Protein AF-I7M3C4-F1 (afdb_monomer_lite)

Structure (mmCIF, N/CA/C/O backbone):
data_AF-I7M3C4-F1
#
_entry.id   AF-I7M3C4-F1
#
loop_
_atom_site.group_PDB
_atom_site.id
_atom_site.type_symbol
_atom_site.label_atom_id
_atom_site.label_alt_id
_atom_site.label_comp_id
_atom_site.label_asym_id
_atom_site.label_entity_id
_atom_site.label_seq_id
_atom_site.pdbx_PDB_ins_code
_atom_site.Cartn_x
_atom_site.Cartn_y
_atom_site.Cartn_z
_atom_site.occupancy
_atom_site.B_iso_or_equiv
_atom_site.auth_seq_id
_atom_site.auth_comp_id
_atom_site.auth_asym_id
_atom_site.auth_atom_id
_atom_site.pdbx_PDB_model_num
ATOM 1 N N . MET A 1 1 ? -0.637 27.220 7.211 1.00 51.69 1 MET A N 1
ATOM 2 C CA . MET A 1 1 ? -1.221 25.989 7.777 1.00 51.69 1 MET A CA 1
ATOM 3 C C . MET A 1 1 ? -2.247 25.507 6.775 1.00 51.69 1 MET A C 1
ATOM 5 O O . MET A 1 1 ? -3.253 26.189 6.576 1.00 51.69 1 MET A O 1
ATOM 9 N N . ASN A 1 2 ? -1.894 24.471 6.020 1.00 55.91 2 ASN A N 1
ATOM 10 C CA . ASN A 1 2 ? -2.672 24.018 4.873 1.00 55.91 2 ASN A CA 1
ATOM 11 C C . ASN A 1 2 ? -3.929 23.275 5.343 1.00 55.91 2 ASN A C 1
ATOM 13 O O . ASN A 1 2 ? -4.024 22.839 6.486 1.00 55.91 2 ASN A O 1
ATOM 17 N N . LYS A 1 3 ? -4.929 23.167 4.463 1.00 60.94 3 LYS A N 1
ATOM 18 C CA . LYS A 1 3 ? -6.201 22.487 4.757 1.00 60.94 3 LYS A CA 1
ATOM 19 C C . LYS A 1 3 ? -5.990 21.020 5.175 1.00 60.94 3 LYS A C 1
ATOM 21 O O . LYS A 1 3 ? -6.659 20.557 6.088 1.00 60.94 3 LYS A O 1
ATOM 26 N N . VAL A 1 4 ? -4.999 20.365 4.569 1.00 61.69 4 VAL A N 1
ATOM 27 C CA . VAL A 1 4 ? -4.561 18.992 4.870 1.00 61.69 4 VAL A CA 1
ATOM 28 C C . VAL A 1 4 ? -4.055 18.857 6.313 1.00 61.69 4 VAL A C 1
ATOM 30 O O . VAL A 1 4 ? -4.469 17.942 7.015 1.00 61.69 4 VAL A O 1
ATOM 33 N N . ASP A 1 5 ? -3.261 19.818 6.798 1.00 65.50 5 ASP A N 1
ATOM 34 C CA . ASP A 1 5 ? -2.714 19.786 8.166 1.00 65.50 5 ASP A CA 1
ATOM 35 C C . ASP A 1 5 ? -3.827 19.847 9.228 1.00 65.50 5 ASP A C 1
ATOM 37 O O . ASP A 1 5 ? -3.733 19.221 10.280 1.00 65.50 5 ASP A O 1
ATOM 41 N N . LYS A 1 6 ? -4.913 20.581 8.941 1.00 72.00 6 LYS A N 1
ATOM 42 C CA . LYS A 1 6 ? -6.061 20.715 9.853 1.00 72.00 6 LYS A CA 1
ATOM 43 C C . LYS A 1 6 ? -6.934 19.460 9.905 1.00 72.00 6 LYS A C 1
ATOM 45 O O . LYS A 1 6 ? -7.506 19.163 10.951 1.00 72.00 6 LYS A O 1
ATOM 50 N N . GLU A 1 7 ? -7.071 18.755 8.785 1.00 74.94 7 GLU A N 1
ATOM 51 C CA . GLU A 1 7 ? -7.861 17.521 8.703 1.00 74.94 7 GLU A CA 1
ATOM 52 C C . GLU A 1 7 ? -7.153 16.365 9.431 1.00 74.94 7 GLU A C 1
ATOM 54 O O . GLU A 1 7 ? -7.800 15.645 10.192 1.00 74.94 7 GLU A O 1
ATOM 59 N N . GLU A 1 8 ? -5.824 16.244 9.303 1.00 77.31 8 GLU A N 1
ATOM 60 C CA . GLU A 1 8 ? -5.041 15.247 10.054 1.00 77.31 8 GLU A CA 1
ATOM 61 C C . GLU A 1 8 ? -5.090 15.500 11.571 1.00 77.31 8 GLU A C 1
ATOM 63 O O . GLU A 1 8 ? -5.245 14.564 12.360 1.00 77.31 8 GLU A O 1
ATOM 68 N N . GLU A 1 9 ? -4.989 16.762 11.996 1.00 83.62 9 GLU A N 1
ATOM 69 C CA . GLU A 1 9 ? -5.026 17.140 13.412 1.00 83.62 9 GLU A CA 1
ATOM 70 C C . GLU A 1 9 ? -6.396 16.835 14.046 1.00 83.62 9 GLU A C 1
ATOM 72 O O . GLU A 1 9 ? -6.458 16.249 15.129 1.00 83.62 9 GLU A O 1
ATOM 77 N N . SER A 1 10 ? -7.492 17.110 13.326 1.00 87.50 10 SER A N 1
ATOM 78 C CA . SER A 1 10 ? -8.849 16.743 13.756 1.00 87.50 10 SER A CA 1
ATOM 79 C C . SER A 1 10 ? -9.024 15.229 13.890 1.00 87.50 10 SER A C 1
ATOM 81 O O . SER A 1 10 ? -9.557 14.756 14.895 1.00 87.50 10 SER A O 1
ATOM 83 N N . LEU A 1 11 ? -8.558 14.456 12.903 1.00 86.56 11 LEU A N 1
ATOM 84 C CA . LEU A 1 11 ? -8.665 12.996 12.923 1.00 86.56 11 LEU A CA 1
ATOM 85 C C . LEU A 1 11 ? -7.862 12.394 14.084 1.00 86.56 11 LEU A C 1
ATOM 87 O O . LEU A 1 11 ? -8.332 11.490 14.774 1.00 86.56 11 LEU A O 1
ATOM 91 N N . ARG A 1 12 ? -6.667 12.930 14.348 1.00 90.00 12 ARG A N 1
ATOM 92 C CA . ARG A 1 12 ? -5.832 12.523 15.482 1.00 90.00 12 ARG A CA 1
ATOM 93 C C . ARG A 1 12 ? -6.544 12.735 16.816 1.00 90.00 12 ARG A C 1
ATOM 95 O O . ARG A 1 12 ? -6.459 11.870 17.687 1.00 90.00 12 ARG A O 1
ATOM 102 N N . ASP A 1 13 ? -7.240 13.853 16.988 1.00 91.19 13 ASP A N 1
ATOM 103 C CA . ASP A 1 13 ? -7.983 14.125 18.218 1.00 91.19 13 ASP A CA 1
ATOM 104 C C . ASP A 1 13 ? -9.214 13.226 18.378 1.00 91.19 13 ASP A C 1
ATOM 106 O O . ASP A 1 13 ? -9.518 12.797 19.494 1.00 91.19 13 ASP A O 1
ATOM 110 N N . ASP A 1 14 ? -9.888 12.865 17.287 1.00 92.31 14 ASP A N 1
ATOM 111 C CA . ASP A 1 14 ? -10.984 11.895 17.337 1.00 92.31 14 ASP A CA 1
ATOM 112 C C . ASP A 1 14 ? -10.490 10.481 17.676 1.00 92.31 14 ASP A C 1
ATOM 114 O O . ASP A 1 14 ? -11.106 9.792 18.493 1.00 92.31 14 ASP A O 1
ATOM 118 N N . LEU A 1 15 ? -9.323 10.078 17.162 1.00 91.94 15 LEU A N 1
ATOM 119 C CA . LEU A 1 15 ? -8.679 8.819 17.545 1.00 91.94 15 LEU A CA 1
ATOM 120 C C . LEU A 1 15 ? -8.274 8.796 19.025 1.00 91.94 15 LEU A C 1
ATOM 122 O O . LEU A 1 15 ? -8.459 7.774 19.685 1.00 91.94 15 LEU A O 1
ATOM 126 N N . LYS A 1 16 ? -7.784 9.912 19.585 1.00 92.25 16 LYS A N 1
ATOM 127 C CA . LYS A 1 16 ? -7.519 10.011 21.033 1.00 92.25 16 LYS A CA 1
ATOM 128 C C . LYS A 1 16 ? -8.790 9.802 21.849 1.00 92.25 16 LYS A C 1
ATOM 130 O O . LYS A 1 16 ? -8.783 9.029 22.803 1.00 92.25 16 LYS A O 1
ATOM 135 N N . LYS A 1 17 ? -9.897 10.455 21.475 1.00 92.31 17 LYS A N 1
ATOM 136 C CA . LYS A 1 17 ? -11.189 10.276 22.165 1.00 92.31 17 LYS A CA 1
ATOM 137 C C . LYS A 1 17 ? -11.642 8.819 22.105 1.00 92.31 17 LYS A C 1
ATOM 139 O O . LYS A 1 17 ? -12.026 8.263 23.131 1.00 92.31 17 LYS A O 1
ATOM 144 N N . LEU A 1 18 ? -11.553 8.195 20.929 1.00 91.69 18 LEU A N 1
ATOM 145 C CA . LEU A 1 18 ? -11.889 6.786 20.747 1.00 91.69 18 LEU A CA 1
ATOM 146 C C . LEU A 1 18 ? -11.021 5.881 21.631 1.00 91.69 18 LEU A C 1
ATOM 148 O O . LEU A 1 18 ? -11.555 5.007 22.307 1.00 91.69 18 LEU A O 1
ATOM 152 N N . PHE A 1 19 ? -9.710 6.122 21.695 1.00 91.75 19 PHE A N 1
ATOM 153 C CA . PHE A 1 19 ? -8.814 5.371 22.573 1.00 91.75 19 PHE A CA 1
ATO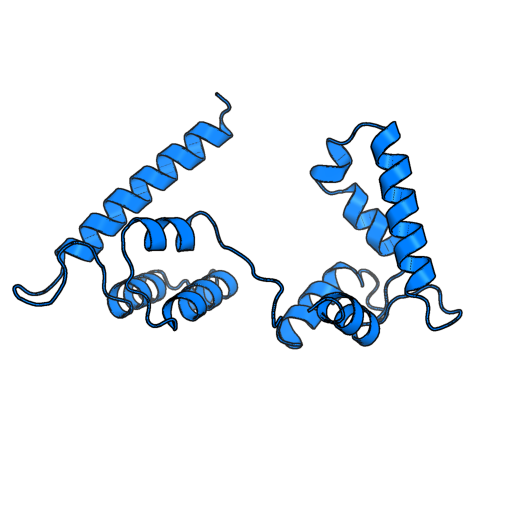M 154 C C . PHE A 1 19 ? -9.251 5.447 24.043 1.00 91.75 19 PHE A C 1
ATOM 156 O O . PHE A 1 19 ? -9.342 4.418 24.712 1.00 91.75 19 PHE A O 1
ATOM 163 N N . GLN A 1 20 ? -9.581 6.645 24.538 1.00 89.81 20 GLN A N 1
ATOM 164 C CA . GLN A 1 20 ? -10.043 6.821 25.919 1.00 89.81 20 GLN A CA 1
ATOM 165 C C . GLN A 1 20 ? -11.372 6.093 26.188 1.00 89.81 20 GLN A C 1
ATOM 167 O O . GLN A 1 20 ? -11.537 5.513 27.262 1.00 89.81 20 GLN A O 1
ATOM 172 N N . LEU A 1 21 ? -12.288 6.050 25.212 1.00 88.12 21 LEU A N 1
ATOM 173 C CA . LEU A 1 21 ? -13.539 5.290 25.321 1.00 88.12 21 LEU A CA 1
ATOM 174 C C . LEU A 1 21 ? -13.272 3.784 25.438 1.00 88.12 21 LEU A C 1
ATOM 176 O O . LEU A 1 21 ? -13.718 3.158 26.398 1.00 88.12 21 LEU A O 1
ATOM 180 N N . LEU A 1 22 ? -12.471 3.224 24.528 1.00 87.06 22 LEU A N 1
ATOM 181 C CA . LEU A 1 22 ? -12.131 1.793 24.511 1.00 87.06 22 LEU A CA 1
ATOM 182 C C . LEU A 1 22 ? -11.365 1.358 25.769 1.00 87.06 22 LEU A C 1
ATOM 184 O O . LEU A 1 22 ? -11.496 0.231 26.238 1.00 87.06 22 LEU A O 1
ATOM 188 N N . LYS A 1 23 ? -10.574 2.267 26.337 1.00 83.94 23 LYS A N 1
ATOM 189 C CA . LYS A 1 23 ? -9.843 2.073 27.591 1.00 83.94 23 LYS A CA 1
ATOM 190 C C . LYS A 1 23 ? -10.760 2.039 28.815 1.00 83.94 23 LYS A C 1
ATOM 192 O O . LYS A 1 23 ? -10.484 1.303 29.761 1.00 83.94 23 LYS A O 1
ATOM 197 N N . SER A 1 24 ? -11.838 2.823 28.805 1.00 68.44 24 SER A N 1
ATOM 198 C CA . SER A 1 24 ? -12.768 2.950 29.933 1.00 68.44 24 SER A CA 1
ATOM 199 C C . SER A 1 24 ? -13.704 1.748 30.122 1.00 68.44 24 SER A C 1
ATOM 201 O O . SER A 1 24 ? -14.286 1.602 31.193 1.00 68.44 24 SER A O 1
ATOM 203 N N . GLU A 1 25 ? -13.797 0.854 29.131 1.00 64.44 25 GLU A N 1
ATOM 204 C CA . GLU A 1 25 ? -14.599 -0.377 29.209 1.00 64.44 25 GLU A CA 1
ATOM 205 C C . GLU A 1 25 ? -13.893 -1.545 29.924 1.00 64.44 25 GLU A C 1
ATOM 207 O O . GLU A 1 25 ? -14.440 -2.647 30.008 1.00 64.44 25 GLU A O 1
ATOM 212 N N . LYS A 1 26 ? -12.690 -1.336 30.480 1.00 62.12 26 LYS A N 1
ATOM 213 C CA . LYS A 1 26 ? -12.017 -2.380 31.261 1.00 62.12 26 LYS A CA 1
ATOM 214 C C . LYS A 1 26 ? -12.805 -2.721 32.537 1.00 62.12 26 LYS A C 1
ATOM 216 O O . LYS A 1 26 ? -13.183 -1.813 33.283 1.00 62.12 26 LYS A O 1
ATOM 221 N N . PRO A 1 27 ? -12.982 -4.015 32.865 1.00 53.50 27 PRO A N 1
ATOM 222 C CA . PRO A 1 27 ? -13.453 -4.426 34.181 1.00 53.50 27 PRO A CA 1
ATOM 223 C C . PRO A 1 27 ? -12.529 -3.871 35.272 1.00 53.50 27 PRO A C 1
ATOM 225 O O . PRO A 1 27 ? -11.304 -3.876 35.126 1.00 53.50 27 PRO A O 1
ATOM 228 N N . GLN A 1 28 ? -13.103 -3.400 36.381 1.00 46.78 28 GLN A N 1
ATOM 229 C CA . GLN A 1 28 ? -12.322 -2.941 37.531 1.00 46.78 28 GLN A CA 1
ATOM 230 C C . GLN A 1 28 ? -11.343 -4.042 37.979 1.00 46.78 28 GLN A C 1
ATOM 232 O O . GLN A 1 28 ? -11.767 -5.095 38.449 1.00 46.78 28 GLN A O 1
ATOM 237 N N . GLY A 1 29 ? -10.036 -3.785 37.850 1.00 53.25 29 GLY A N 1
ATOM 238 C CA . GLY A 1 29 ? -8.975 -4.622 38.425 1.00 53.25 29 GLY A CA 1
ATOM 239 C C . GLY A 1 29 ? -7.957 -5.229 37.453 1.00 53.25 29 GLY A C 1
ATOM 240 O O . GLY A 1 29 ? -6.993 -5.827 37.925 1.00 53.25 29 GLY A O 1
ATOM 241 N N . SER A 1 30 ? -8.099 -5.074 36.133 1.00 46.56 30 SER A N 1
ATOM 242 C CA . SER A 1 30 ? -7.174 -5.683 35.162 1.00 46.56 30 SER A CA 1
ATOM 243 C C . SER A 1 30 ? -6.277 -4.668 34.437 1.00 46.56 30 SER A C 1
ATOM 245 O O . SER A 1 30 ? -6.666 -4.050 33.447 1.00 46.56 30 SER A O 1
ATOM 247 N N . GLY A 1 31 ? -5.021 -4.591 34.884 1.00 55.12 31 GLY A N 1
ATOM 248 C CA . GLY A 1 31 ? -3.887 -4.134 34.076 1.00 55.12 31 GLY A CA 1
ATOM 249 C C . GLY A 1 31 ? -3.655 -2.625 33.991 1.00 55.12 31 GLY A C 1
ATOM 250 O O . GLY A 1 31 ? -4.440 -1.811 34.466 1.00 55.12 31 GLY A O 1
ATOM 251 N N . ASN A 1 32 ? -2.517 -2.279 33.387 1.00 58.47 32 ASN A N 1
ATOM 252 C CA . ASN A 1 32 ? -1.988 -0.925 33.277 1.00 58.47 32 ASN A CA 1
ATOM 253 C C . ASN A 1 32 ? -3.057 0.044 32.746 1.00 58.47 32 ASN A C 1
ATOM 255 O O . ASN A 1 32 ? -3.686 -0.193 31.706 1.00 58.47 32 ASN A O 1
ATOM 259 N N . ASN A 1 33 ? -3.250 1.141 33.474 1.00 65.12 33 ASN A N 1
ATOM 260 C CA . ASN A 1 33 ? -4.289 2.136 33.233 1.00 65.12 33 ASN A CA 1
ATOM 261 C C . ASN A 1 33 ? -4.026 2.983 31.985 1.00 65.12 33 ASN A C 1
ATOM 263 O O . ASN A 1 33 ? -4.606 4.046 31.914 1.00 65.12 33 ASN A O 1
ATOM 267 N N . ASP A 1 34 ? -3.191 2.574 31.026 1.00 80.38 34 ASP A N 1
ATOM 268 C CA . ASP A 1 34 ? -2.818 3.358 29.832 1.00 80.38 34 ASP A CA 1
ATOM 269 C C . ASP A 1 34 ? -2.803 2.541 28.533 1.00 80.38 34 ASP A C 1
ATOM 271 O O . ASP A 1 34 ? -2.241 2.953 27.520 1.00 80.38 34 ASP A O 1
ATOM 275 N N . GLU A 1 35 ? -3.459 1.384 28.547 1.00 86.62 35 GLU A N 1
ATOM 276 C CA . GLU A 1 35 ? -3.451 0.427 27.440 1.00 86.62 35 GLU A CA 1
ATOM 277 C C . GLU A 1 35 ? -4.872 -0.049 27.129 1.00 86.62 35 GLU A C 1
ATOM 279 O O . GLU A 1 35 ? -5.694 -0.145 28.041 1.00 86.62 35 GLU A O 1
ATOM 284 N N . ILE A 1 36 ? -5.156 -0.412 25.879 1.00 87.94 36 ILE A N 1
ATOM 285 C CA . ILE A 1 36 ? -6.370 -1.153 25.499 1.00 87.94 36 ILE A CA 1
ATOM 286 C C . ILE A 1 36 ? -6.027 -2.608 25.178 1.00 87.94 36 ILE A C 1
ATOM 288 O O . ILE A 1 36 ? -4.910 -2.923 24.758 1.00 87.94 36 ILE A O 1
ATOM 292 N N . GLU A 1 37 ? -6.988 -3.510 25.368 1.00 86.00 37 GLU A N 1
ATOM 293 C CA . GLU A 1 37 ? -6.807 -4.898 24.954 1.00 86.00 37 GLU A CA 1
ATOM 294 C C . GLU A 1 37 ? -6.909 -5.031 23.430 1.00 86.00 37 GLU A C 1
ATOM 296 O O . GLU A 1 37 ? -7.709 -4.372 22.762 1.00 86.00 37 GLU A O 1
ATOM 301 N N . LYS A 1 38 ? -6.117 -5.943 22.865 1.00 88.12 38 LYS A N 1
ATOM 302 C CA . LYS A 1 38 ? -6.143 -6.250 21.427 1.00 88.12 38 LYS A CA 1
ATOM 303 C C . LYS A 1 38 ? -7.487 -6.812 20.978 1.00 88.12 38 LYS A C 1
ATOM 305 O O . LYS A 1 38 ? -7.938 -6.510 19.878 1.00 88.12 38 LYS A O 1
ATOM 310 N N . SER A 1 39 ? -8.116 -7.611 21.836 1.00 87.75 39 SER A N 1
ATOM 311 C CA . SER A 1 39 ? -9.472 -8.141 21.671 1.00 87.75 39 SER A CA 1
ATOM 312 C C . SER A 1 39 ? -10.491 -7.019 21.483 1.00 87.75 39 SER A C 1
ATOM 314 O O . SER A 1 39 ? -11.327 -7.124 20.593 1.00 87.75 39 SER A O 1
ATOM 316 N N . THR A 1 40 ? -10.391 -5.933 22.253 1.00 89.12 40 THR A N 1
ATOM 317 C CA . THR A 1 40 ? -11.286 -4.771 22.159 1.00 89.12 40 THR A CA 1
ATOM 318 C C . THR A 1 40 ? -11.170 -4.079 20.804 1.00 89.12 40 THR A C 1
ATOM 320 O O . THR A 1 40 ? -12.182 -3.829 20.153 1.00 89.12 40 THR A O 1
ATOM 323 N N . LEU A 1 41 ? -9.944 -3.820 20.332 1.00 89.94 41 LEU A N 1
ATOM 324 C CA . LEU A 1 41 ? -9.745 -3.228 19.006 1.00 89.94 41 LEU A CA 1
ATOM 325 C C . LEU A 1 41 ? -10.207 -4.177 17.890 1.00 89.94 41 LEU A C 1
ATOM 327 O O . LEU A 1 41 ? -10.905 -3.752 16.974 1.00 89.94 41 LEU A O 1
ATOM 331 N N . MET A 1 42 ? -9.897 -5.470 17.995 1.00 90.69 42 MET A N 1
ATOM 332 C CA . MET A 1 42 ? -10.362 -6.471 17.032 1.00 90.69 42 MET A CA 1
ATOM 333 C C . MET A 1 42 ? -11.896 -6.542 16.979 1.00 90.69 42 MET A C 1
ATOM 335 O O . MET A 1 42 ? -12.481 -6.569 15.899 1.00 90.69 42 MET A O 1
ATOM 339 N N . ALA A 1 43 ? -12.561 -6.521 18.137 1.00 90.38 43 ALA A N 1
ATOM 340 C CA . ALA A 1 43 ? -14.016 -6.520 18.230 1.00 90.38 43 ALA A CA 1
ATOM 341 C C . ALA A 1 43 ? -14.626 -5.269 17.585 1.00 90.38 43 ALA A C 1
ATOM 343 O O . ALA A 1 43 ? -15.595 -5.392 16.839 1.00 90.38 43 ALA A O 1
ATOM 344 N N . LEU A 1 44 ? -14.033 -4.089 17.800 1.00 91.25 44 LEU A N 1
ATOM 345 C CA . LEU A 1 44 ? -14.460 -2.854 17.139 1.00 91.25 44 LEU A CA 1
ATOM 346 C C . LEU A 1 44 ? -14.353 -2.968 15.613 1.00 91.25 44 LEU A C 1
ATOM 348 O O . LEU A 1 44 ? -15.294 -2.632 14.899 1.00 91.25 44 LEU A O 1
ATOM 352 N N . MET A 1 45 ? -13.229 -3.471 15.105 1.00 92.81 45 MET A N 1
ATOM 353 C CA . MET A 1 45 ? -13.024 -3.635 13.664 1.00 92.81 45 MET A CA 1
ATOM 354 C C . MET A 1 45 ? -14.021 -4.612 13.034 1.00 92.81 45 MET A C 1
ATOM 356 O O . MET A 1 45 ? -14.510 -4.370 11.930 1.00 92.81 45 MET A O 1
ATOM 360 N N . LEU A 1 46 ? -14.341 -5.702 13.738 1.00 92.12 46 LEU A N 1
ATOM 361 C CA . LEU A 1 46 ? -15.361 -6.663 13.316 1.00 92.12 46 LEU A CA 1
ATOM 362 C C . LEU A 1 46 ? -16.770 -6.060 13.367 1.00 92.12 46 LEU A C 1
ATOM 364 O O . LEU A 1 46 ? -17.557 -6.291 12.455 1.00 92.12 46 LEU A O 1
ATOM 368 N N . TYR A 1 47 ? -17.081 -5.266 14.395 1.00 93.62 47 TYR A N 1
ATOM 369 C CA . TYR A 1 47 ? -18.363 -4.567 14.529 1.00 93.62 47 TYR A CA 1
ATOM 370 C C . TYR A 1 47 ? -18.599 -3.562 13.393 1.00 93.62 47 TYR A C 1
ATOM 372 O O . TYR A 1 47 ? -19.711 -3.444 12.887 1.00 93.62 47 TYR A O 1
ATOM 380 N N . LEU A 1 48 ? -17.539 -2.881 12.952 1.00 92.62 48 LEU A N 1
ATOM 381 C CA . LEU A 1 48 ? -17.549 -1.982 11.793 1.00 92.62 48 LEU A CA 1
ATOM 382 C C . LEU A 1 48 ? -17.500 -2.726 10.440 1.00 92.62 48 LEU A C 1
ATOM 384 O O . LEU A 1 48 ? -17.473 -2.093 9.386 1.00 92.62 48 LEU A O 1
ATOM 388 N N . ASP A 1 49 ? -17.474 -4.062 10.467 1.00 93.38 49 ASP A N 1
ATOM 389 C CA . ASP A 1 49 ? -17.375 -4.956 9.308 1.00 93.38 49 ASP A CA 1
ATOM 390 C C . ASP A 1 49 ? -16.187 -4.627 8.380 1.00 93.38 49 ASP A C 1
ATOM 392 O O . ASP A 1 49 ? -16.238 -4.831 7.164 1.00 93.38 49 ASP A O 1
ATOM 396 N N . LEU A 1 50 ? -15.080 -4.135 8.955 1.00 89.94 50 LEU A N 1
ATOM 397 C CA . LEU A 1 50 ? -13.885 -3.751 8.192 1.00 89.94 50 LEU A CA 1
ATOM 398 C C . LEU A 1 50 ? -13.252 -4.944 7.478 1.00 89.94 50 LEU A C 1
ATOM 400 O O . LEU A 1 50 ? -12.696 -4.781 6.405 1.00 89.94 50 LEU A O 1
ATOM 404 N N . GLN A 1 51 ? -13.419 -6.156 8.007 1.00 90.62 51 GLN A N 1
ATOM 405 C CA . GLN A 1 51 ? -12.989 -7.383 7.328 1.00 90.62 51 GLN A CA 1
ATOM 406 C C . GLN A 1 51 ? -13.623 -7.564 5.933 1.00 90.62 51 GLN A C 1
ATOM 408 O O . GLN A 1 51 ? -13.084 -8.304 5.118 1.00 90.62 51 GLN A O 1
ATOM 413 N N . LYS A 1 52 ? -14.788 -6.949 5.669 1.00 85.25 52 LYS A N 1
ATOM 414 C CA . LYS A 1 52 ? -15.476 -7.019 4.371 1.00 85.25 52 LYS A CA 1
ATOM 415 C C . LYS A 1 52 ? -15.313 -5.742 3.564 1.00 85.25 52 LYS A C 1
ATOM 417 O O . LYS A 1 52 ? -15.136 -5.822 2.355 1.00 85.25 52 LYS A O 1
ATOM 422 N N . ASN A 1 53 ? -15.421 -4.593 4.229 1.00 87.19 53 ASN A N 1
ATOM 423 C CA . ASN A 1 53 ? -15.425 -3.291 3.564 1.00 87.19 53 ASN A CA 1
ATOM 424 C C . ASN A 1 53 ? -14.008 -2.788 3.257 1.00 87.19 53 ASN A C 1
ATOM 426 O O . ASN A 1 53 ? -13.814 -2.136 2.242 1.00 87.19 53 ASN A O 1
ATOM 430 N N . GLU A 1 54 ? -13.038 -3.110 4.117 1.00 85.00 54 GLU A N 1
ATOM 431 C CA . GLU A 1 54 ? -11.645 -2.645 4.056 1.00 85.00 54 GLU A CA 1
ATOM 432 C C . GLU A 1 54 ? -10.675 -3.796 4.426 1.00 85.00 54 GLU A C 1
ATOM 434 O O . GLU A 1 54 ? -9.946 -3.710 5.426 1.00 85.00 54 GLU A O 1
ATOM 439 N N . PRO A 1 55 ? -10.694 -4.927 3.688 1.00 82.00 55 PRO A N 1
ATOM 440 C CA . PRO A 1 55 ? -10.012 -6.158 4.093 1.00 82.00 55 PRO A CA 1
ATOM 441 C C . PRO A 1 55 ? -8.493 -5.989 4.240 1.00 82.00 55 PRO A C 1
ATOM 443 O O . PRO A 1 55 ? -7.8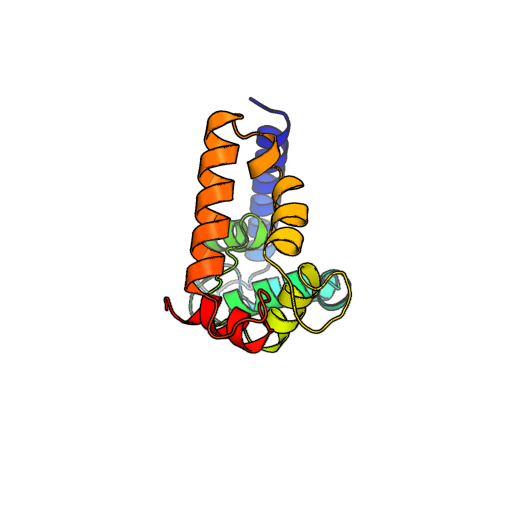98 -6.536 5.169 1.00 82.00 55 PRO A O 1
ATOM 446 N N . GLU A 1 56 ? -7.855 -5.178 3.394 1.00 78.31 56 GLU A N 1
ATOM 447 C CA . GLU A 1 56 ? -6.416 -4.912 3.466 1.00 78.31 56 GLU A CA 1
ATOM 448 C C . GLU A 1 56 ? -6.031 -4.151 4.740 1.00 78.31 56 GLU A C 1
ATOM 450 O O . GLU A 1 56 ? -5.009 -4.452 5.364 1.00 78.31 56 GLU A O 1
ATOM 455 N N . PHE A 1 57 ? -6.856 -3.183 5.151 1.00 84.00 57 PHE A N 1
ATOM 456 C CA . PHE A 1 57 ? -6.663 -2.453 6.402 1.00 84.00 57 PHE A CA 1
ATOM 457 C C . PHE A 1 57 ? -6.916 -3.357 7.610 1.00 84.00 57 PHE A C 1
ATOM 459 O O . PHE A 1 57 ? -6.168 -3.312 8.590 1.00 84.00 57 PHE A O 1
ATOM 466 N N . PHE A 1 58 ? -7.932 -4.220 7.525 1.00 87.06 58 PHE A N 1
ATOM 467 C CA . PHE A 1 58 ? -8.228 -5.193 8.567 1.00 87.06 58 PHE A CA 1
ATOM 468 C C . PHE A 1 58 ? -7.038 -6.125 8.832 1.00 87.06 58 PHE A C 1
ATOM 470 O O . PHE A 1 58 ? -6.597 -6.259 9.978 1.00 87.06 58 PHE A O 1
ATOM 477 N N . ASP A 1 59 ? -6.480 -6.712 7.773 1.00 84.19 59 ASP A N 1
ATOM 478 C CA . ASP A 1 59 ? -5.316 -7.591 7.869 1.00 84.19 59 ASP A CA 1
ATOM 479 C C . ASP A 1 59 ? -4.077 -6.850 8.381 1.00 84.19 59 ASP A C 1
ATOM 481 O O . ASP A 1 59 ? -3.367 -7.364 9.246 1.00 84.19 59 ASP A O 1
ATOM 485 N N . TYR A 1 60 ? -3.849 -5.613 7.927 1.00 85.12 60 TYR A N 1
ATOM 486 C CA . TYR A 1 60 ? -2.747 -4.783 8.418 1.00 85.12 60 TYR A CA 1
ATOM 487 C C . TYR A 1 60 ? -2.806 -4.578 9.941 1.00 85.12 60 TYR A C 1
ATOM 489 O O . TYR A 1 60 ? -1.817 -4.816 10.643 1.00 85.12 60 TYR A O 1
ATOM 497 N N . VAL A 1 61 ? -3.958 -4.159 10.476 1.00 87.06 61 VAL A N 1
ATOM 498 C CA . VAL A 1 61 ? -4.096 -3.941 11.922 1.00 87.06 61 VAL A CA 1
ATOM 499 C C . VAL A 1 61 ? -3.960 -5.269 12.665 1.00 87.06 61 VAL A C 1
ATOM 501 O O . VAL A 1 61 ? -3.228 -5.338 13.650 1.00 87.06 61 VAL A O 1
ATOM 504 N N . LYS A 1 62 ? -4.585 -6.347 12.175 1.00 86.69 62 LYS A N 1
ATOM 505 C CA . LYS A 1 62 ? -4.459 -7.694 12.751 1.00 86.69 62 LYS A CA 1
ATOM 506 C C . LYS A 1 62 ? -2.998 -8.143 12.868 1.00 86.69 62 LYS A C 1
ATOM 508 O O . LYS A 1 62 ? -2.603 -8.637 13.925 1.00 86.69 62 LYS A O 1
ATOM 513 N N . ASP A 1 63 ? -2.186 -7.916 11.840 1.00 84.25 63 ASP A N 1
ATOM 514 C CA . ASP A 1 63 ? -0.760 -8.249 11.853 1.00 84.25 63 ASP A CA 1
ATOM 515 C C . ASP A 1 63 ? 0.011 -7.432 12.899 1.00 84.25 63 ASP A C 1
ATOM 517 O O . ASP A 1 63 ? 0.809 -7.989 13.658 1.00 84.25 63 ASP A O 1
ATOM 521 N N . LYS A 1 64 ? -0.270 -6.127 13.024 1.00 83.38 64 LYS A N 1
ATOM 522 C CA . LYS A 1 64 ? 0.344 -5.281 14.065 1.00 83.38 64 LYS A CA 1
ATOM 523 C C . LYS A 1 64 ? -0.045 -5.733 15.479 1.00 83.38 64 LYS A C 1
ATOM 525 O O . LYS A 1 64 ? 0.788 -5.702 16.393 1.00 83.38 64 LYS A O 1
ATOM 530 N N . LEU A 1 65 ? -1.274 -6.218 15.656 1.00 83.94 65 LEU A N 1
ATOM 531 C CA . LEU A 1 65 ? -1.785 -6.729 16.932 1.00 83.94 65 LEU A CA 1
ATOM 532 C C . LEU A 1 65 ? -1.194 -8.085 17.343 1.00 83.94 65 LEU A C 1
ATOM 534 O O . LEU A 1 65 ? -1.179 -8.402 18.536 1.00 83.94 65 LEU A O 1
ATOM 538 N N . ASN A 1 66 ? -0.647 -8.866 16.409 1.00 78.62 66 ASN A N 1
ATOM 539 C CA . ASN A 1 66 ? 0.008 -10.140 16.724 1.00 78.62 66 ASN A CA 1
ATOM 540 C C . ASN A 1 66 ? 1.348 -9.979 17.476 1.00 78.62 66 ASN A C 1
ATOM 542 O O . ASN A 1 66 ? 1.849 -10.947 18.044 1.00 78.62 66 ASN A O 1
ATOM 546 N N . S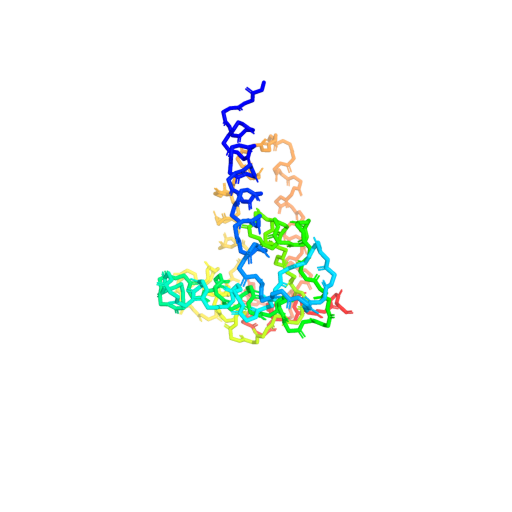ER A 1 67 ? 1.919 -8.771 17.553 1.00 73.44 67 SER A N 1
ATOM 547 C CA . SER A 1 67 ? 3.128 -8.491 18.349 1.00 73.44 67 SER A CA 1
ATOM 548 C C . SER A 1 67 ? 2.846 -8.517 19.858 1.00 73.44 67 SER A C 1
ATOM 550 O O . SER A 1 67 ? 1.785 -8.080 20.271 1.00 73.44 67 SER A O 1
ATOM 552 N N . ASN A 1 68 ? 3.765 -8.944 20.736 1.00 66.56 68 ASN A N 1
ATOM 553 C CA . ASN A 1 68 ? 3.554 -8.927 22.207 1.00 66.56 68 ASN A CA 1
ATOM 554 C C . ASN A 1 68 ? 3.477 -7.515 22.832 1.00 66.56 68 ASN A C 1
ATOM 556 O O . ASN A 1 68 ? 3.433 -7.375 24.053 1.00 66.56 68 ASN A O 1
ATOM 560 N N . THR A 1 69 ? 3.456 -6.470 22.010 1.00 71.94 69 THR A N 1
ATOM 561 C CA . THR A 1 69 ? 3.455 -5.078 22.446 1.00 71.94 69 THR A CA 1
ATOM 562 C C . THR A 1 69 ? 2.062 -4.660 22.936 1.00 71.94 69 THR A C 1
ATOM 564 O O . THR A 1 69 ? 1.070 -4.897 22.237 1.00 71.94 69 THR A O 1
ATOM 567 N N . PRO A 1 70 ? 1.958 -4.020 24.112 1.00 78.38 70 PRO A N 1
ATOM 568 C CA . PRO A 1 70 ? 0.715 -3.406 24.565 1.00 78.38 70 PRO A CA 1
ATOM 569 C C . PRO A 1 70 ? 0.265 -2.252 23.658 1.00 78.38 70 PRO A C 1
ATOM 571 O O . PRO A 1 70 ? 1.089 -1.515 23.109 1.00 78.38 70 PRO A O 1
ATOM 574 N N . ILE A 1 71 ? -1.050 -2.056 23.528 1.00 88.00 71 ILE A N 1
ATOM 575 C CA . ILE A 1 71 ? -1.614 -0.962 22.726 1.00 88.00 71 ILE A CA 1
ATOM 576 C C . ILE A 1 71 ? -1.837 0.252 23.627 1.00 88.00 71 ILE A C 1
ATOM 578 O O . ILE A 1 71 ? -2.902 0.413 24.221 1.00 88.00 71 ILE A O 1
ATOM 582 N N . ASN A 1 72 ? -0.829 1.112 23.733 1.00 90.75 72 ASN A N 1
ATOM 583 C CA . ASN A 1 72 ? -0.993 2.442 24.319 1.00 90.75 72 ASN A CA 1
ATOM 584 C C . ASN A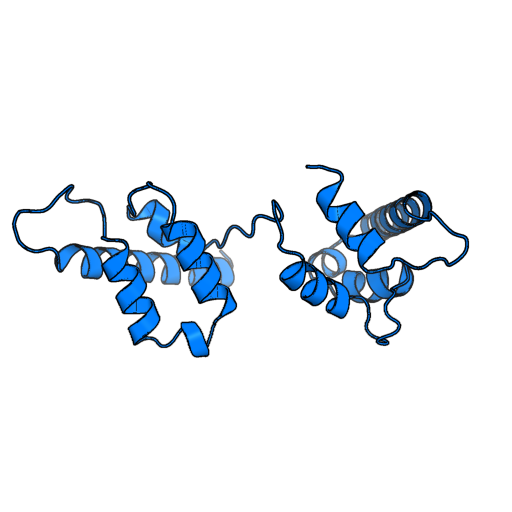 1 72 ? -1.554 3.440 23.284 1.00 90.75 72 ASN A C 1
ATOM 586 O O . ASN A 1 72 ? -1.676 3.114 22.101 1.00 90.75 72 ASN A O 1
ATOM 590 N N . GLU A 1 73 ? -1.880 4.660 23.720 1.00 90.56 73 GLU A N 1
ATOM 591 C CA . GLU A 1 73 ? -2.493 5.689 22.861 1.00 90.56 73 GLU A CA 1
ATOM 592 C C . GLU A 1 73 ? -1.645 5.991 21.620 1.00 90.56 73 GLU A C 1
ATOM 594 O O . GLU A 1 73 ? -2.168 6.101 20.512 1.00 90.56 73 GLU A O 1
ATOM 599 N N . LYS A 1 74 ? -0.321 6.069 21.790 1.00 88.56 74 LYS A N 1
ATOM 600 C CA . LYS A 1 74 ? 0.600 6.328 20.684 1.00 88.56 74 LYS A CA 1
ATOM 601 C C . LYS A 1 74 ? 0.539 5.201 19.655 1.00 88.56 74 LYS A C 1
ATOM 603 O O . LYS A 1 74 ? 0.296 5.472 18.486 1.00 88.56 74 LYS A O 1
ATOM 608 N N . THR A 1 75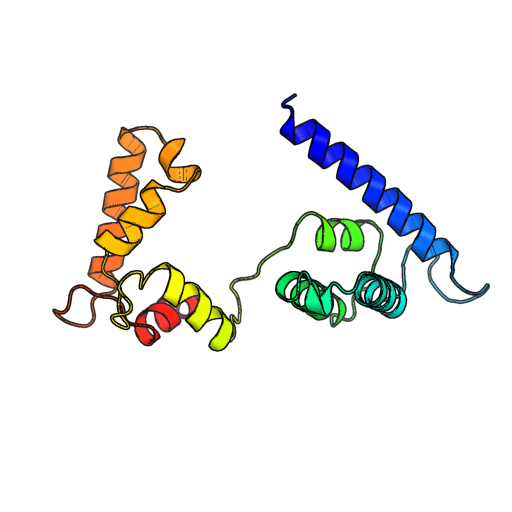 ? 0.699 3.953 20.092 1.00 87.69 75 THR A N 1
ATOM 609 C CA . THR A 1 75 ? 0.621 2.774 19.219 1.00 87.69 75 THR A CA 1
ATOM 610 C C . THR A 1 75 ? -0.732 2.698 18.510 1.00 87.69 75 THR A C 1
ATOM 612 O O . THR A 1 75 ? -0.780 2.409 17.321 1.00 87.69 75 THR A O 1
ATOM 615 N N . PHE A 1 76 ? -1.829 2.992 19.212 1.00 89.94 76 PHE A N 1
ATOM 616 C CA . PHE A 1 76 ? -3.175 3.016 18.639 1.00 89.94 76 PHE A CA 1
ATOM 617 C C . PHE A 1 76 ? -3.304 4.035 17.503 1.00 89.94 76 PHE A C 1
ATOM 619 O O . PHE A 1 76 ? -3.756 3.696 16.410 1.00 89.94 76 PHE A O 1
ATOM 626 N N . ILE A 1 77 ? -2.878 5.276 17.750 1.00 89.56 77 ILE A N 1
ATOM 627 C CA . ILE A 1 77 ? -2.935 6.343 16.749 1.00 89.56 77 ILE A CA 1
ATOM 628 C C . ILE A 1 77 ? -2.010 6.024 15.578 1.00 89.56 77 ILE A C 1
ATOM 630 O O . ILE A 1 77 ? -2.416 6.194 14.435 1.00 89.56 77 ILE A O 1
ATOM 634 N N . ASP A 1 78 ? -0.793 5.551 15.840 1.00 86.25 78 ASP A N 1
ATOM 635 C CA . ASP A 1 78 ? 0.171 5.248 14.783 1.00 86.25 78 ASP A CA 1
ATOM 636 C C . ASP A 1 78 ? -0.346 4.112 13.883 1.00 86.25 78 ASP A C 1
ATOM 638 O O . ASP A 1 78 ? -0.294 4.238 12.663 1.00 86.25 78 ASP A O 1
ATOM 642 N N . ILE A 1 79 ? -0.959 3.062 14.448 1.00 87.12 79 ILE A N 1
ATOM 643 C CA . ILE A 1 79 ? -1.592 1.987 13.666 1.00 87.12 79 ILE A CA 1
ATOM 644 C C . ILE A 1 79 ? -2.696 2.536 12.747 1.00 87.12 79 ILE A C 1
ATOM 646 O O . ILE A 1 79 ? -2.747 2.153 11.582 1.00 87.12 79 ILE A O 1
ATOM 650 N N . LEU A 1 80 ? -3.575 3.411 13.242 1.00 86.44 80 LEU A N 1
ATOM 651 C CA . LEU A 1 80 ? -4.769 3.836 12.496 1.00 86.44 80 LEU A CA 1
ATOM 652 C C . LEU A 1 80 ? -4.533 5.037 11.568 1.00 86.44 80 LEU A C 1
ATOM 654 O O . LEU A 1 80 ? -5.220 5.168 10.560 1.00 86.44 80 LEU A O 1
ATOM 658 N N . LEU A 1 81 ? -3.588 5.917 11.903 1.00 83.88 81 LEU A N 1
ATOM 659 C CA . LEU A 1 81 ? -3.343 7.171 11.185 1.00 83.88 81 LEU A CA 1
ATOM 660 C C . LEU A 1 81 ? -2.117 7.097 10.265 1.00 83.88 81 LEU A C 1
ATOM 662 O O . LEU A 1 81 ? -2.052 7.806 9.265 1.00 83.88 81 LEU A O 1
ATOM 666 N N . LYS A 1 82 ? -1.121 6.277 10.615 1.00 72.88 82 LYS A N 1
ATOM 667 C CA . LYS A 1 82 ? 0.145 6.159 9.882 1.00 72.88 82 LYS A CA 1
ATOM 668 C C . LYS A 1 82 ? 0.448 4.691 9.602 1.00 72.88 82 LYS A C 1
ATOM 670 O O . LYS A 1 82 ? 1.374 4.142 10.198 1.00 72.88 82 LYS A O 1
ATOM 675 N N . PRO A 1 83 ? -0.321 4.035 8.713 1.00 65.88 83 PRO A N 1
ATOM 676 C CA . PRO A 1 83 ? -0.054 2.653 8.368 1.00 65.88 83 PRO A CA 1
ATOM 677 C C . PRO A 1 83 ? 1.365 2.519 7.805 1.00 65.88 83 PRO A C 1
ATOM 679 O O . PRO A 1 83 ? 1.658 2.931 6.684 1.00 65.88 83 PRO A O 1
ATOM 682 N N . GLU A 1 84 ? 2.267 1.950 8.602 1.00 61.16 84 GLU A N 1
ATOM 683 C CA . GLU A 1 84 ? 3.614 1.617 8.160 1.00 61.16 84 GLU A CA 1
ATOM 684 C C . GLU A 1 84 ? 3.527 0.331 7.351 1.00 61.16 84 GLU A C 1
ATOM 686 O O . GLU A 1 84 ? 3.602 -0.783 7.890 1.00 61.16 84 GLU A O 1
ATOM 691 N N . ILE A 1 85 ? 3.343 0.493 6.043 1.00 53.69 85 ILE A N 1
ATOM 692 C CA . ILE A 1 85 ? 3.492 -0.596 5.090 1.00 53.69 85 ILE A CA 1
ATOM 693 C C . ILE A 1 85 ? 4.976 -0.954 5.071 1.00 53.69 85 ILE A C 1
ATOM 695 O O . ILE A 1 85 ? 5.798 -0.286 4.446 1.00 53.69 85 ILE A O 1
ATOM 699 N N . SER A 1 86 ? 5.328 -2.009 5.803 1.00 48.66 86 SER A N 1
ATOM 700 C CA . SER A 1 86 ? 6.633 -2.628 5.645 1.00 48.66 86 SER A CA 1
ATOM 701 C C . SER A 1 86 ? 6.619 -3.430 4.352 1.00 48.66 86 SER A C 1
ATOM 703 O O . SER A 1 86 ? 5.828 -4.359 4.195 1.00 48.66 86 SER A O 1
ATOM 705 N N . PHE A 1 87 ? 7.509 -3.077 3.429 1.00 51.69 87 PHE A N 1
ATOM 706 C CA . PHE A 1 87 ? 7.783 -3.880 2.237 1.00 51.69 87 PHE A CA 1
ATOM 707 C C . PHE A 1 87 ? 8.648 -5.117 2.565 1.00 51.69 87 PHE A C 1
ATOM 709 O O . PHE A 1 87 ? 8.937 -5.918 1.676 1.00 51.69 87 PHE A O 1
ATOM 716 N N . GLN A 1 88 ? 9.050 -5.300 3.834 1.00 44.62 88 GLN A N 1
ATOM 717 C CA . GLN A 1 88 ? 9.765 -6.493 4.289 1.00 44.62 88 GLN A CA 1
ATOM 718 C C . GLN A 1 88 ? 8.810 -7.682 4.421 1.00 44.62 88 GLN A C 1
ATOM 720 O O . GLN A 1 88 ? 7.748 -7.562 5.030 1.00 44.62 88 GLN A O 1
ATOM 725 N N . ASN A 1 89 ? 9.201 -8.837 3.873 1.00 50.53 89 ASN A N 1
ATOM 726 C CA . ASN A 1 89 ? 8.395 -10.068 3.840 1.00 50.53 89 ASN A CA 1
ATOM 727 C C . ASN A 1 89 ? 7.034 -9.942 3.129 1.00 50.53 89 ASN A C 1
ATOM 729 O O . ASN A 1 89 ? 6.037 -10.526 3.563 1.00 50.53 89 ASN A O 1
ATOM 733 N N . LEU A 1 90 ? 6.970 -9.198 2.023 1.00 55.66 90 LEU A N 1
ATOM 734 C CA . LEU A 1 90 ? 5.776 -9.178 1.180 1.00 55.66 90 LEU A CA 1
ATOM 735 C C . LEU A 1 90 ? 5.476 -10.591 0.655 1.00 55.66 90 LEU A C 1
ATOM 737 O O . LEU A 1 90 ? 6.203 -11.136 -0.176 1.00 55.66 90 LEU A O 1
ATOM 741 N N . GLN A 1 91 ? 4.391 -11.185 1.161 1.00 61.81 91 GLN A N 1
ATOM 742 C CA . GLN A 1 91 ? 3.916 -12.493 0.717 1.00 61.81 91 GLN A CA 1
ATOM 743 C C . GLN A 1 91 ? 3.688 -12.485 -0.800 1.00 61.81 91 GLN A C 1
ATOM 745 O O . GLN A 1 91 ? 3.220 -11.494 -1.369 1.00 61.81 91 GLN A O 1
ATOM 750 N N . THR A 1 92 ? 4.002 -13.603 -1.459 1.00 62.44 92 THR A N 1
ATOM 751 C CA . THR A 1 92 ? 3.986 -13.754 -2.925 1.00 62.44 92 THR A CA 1
ATOM 752 C C . THR A 1 92 ? 2.655 -13.324 -3.557 1.00 62.44 92 THR A C 1
ATOM 754 O O . THR A 1 92 ? 2.638 -12.786 -4.662 1.00 62.44 92 THR A O 1
ATOM 757 N N . GLU A 1 93 ? 1.545 -13.479 -2.833 1.00 64.81 93 GLU A N 1
ATOM 758 C CA . GLU A 1 93 ? 0.203 -13.069 -3.261 1.00 64.81 93 GLU A CA 1
ATOM 759 C C . GLU A 1 93 ? 0.032 -11.541 -3.332 1.00 64.81 93 GLU A C 1
ATOM 761 O O . GLU A 1 93 ? -0.468 -11.027 -4.333 1.00 64.81 93 GLU A O 1
ATOM 766 N N . LYS A 1 94 ? 0.519 -10.791 -2.331 1.00 66.50 94 LYS A N 1
ATOM 767 C CA . LYS A 1 94 ? 0.498 -9.315 -2.347 1.00 66.50 94 LYS A CA 1
ATOM 768 C C . LYS A 1 94 ? 1.412 -8.761 -3.445 1.00 66.50 94 LYS A C 1
ATOM 770 O O . LYS A 1 94 ? 1.062 -7.787 -4.106 1.00 66.50 94 LYS A O 1
ATOM 775 N N . MET A 1 95 ? 2.530 -9.437 -3.717 1.00 69.75 95 MET A N 1
ATOM 776 C CA . MET A 1 95 ? 3.411 -9.084 -4.837 1.00 69.75 95 MET A CA 1
ATOM 777 C C . MET A 1 95 ? 2.778 -9.309 -6.201 1.00 69.75 95 MET A C 1
ATOM 779 O O . MET A 1 95 ? 2.930 -8.469 -7.085 1.00 69.75 95 MET A O 1
ATOM 783 N N . ALA A 1 96 ? 2.038 -10.404 -6.375 1.00 68.25 96 ALA A N 1
ATOM 784 C CA . ALA A 1 96 ? 1.295 -10.640 -7.605 1.00 68.25 96 ALA A CA 1
ATOM 785 C C . ALA A 1 96 ? 0.243 -9.541 -7.844 1.00 68.25 96 ALA A C 1
ATOM 787 O O . ALA A 1 96 ? 0.028 -9.137 -8.986 1.00 68.25 96 ALA A O 1
ATOM 788 N N . SER A 1 97 ? -0.379 -9.024 -6.780 1.00 72.12 97 SER A N 1
ATOM 789 C CA . SER A 1 97 ? -1.306 -7.890 -6.868 1.00 72.12 97 SER A CA 1
ATOM 790 C C . SER A 1 97 ? -0.608 -6.586 -7.260 1.00 72.12 97 SER A C 1
ATOM 792 O O . SER A 1 97 ? -1.101 -5.896 -8.147 1.00 72.12 97 SER A O 1
ATOM 794 N N . TYR A 1 98 ? 0.562 -6.275 -6.691 1.00 76.25 98 TYR A N 1
ATOM 795 C CA . TYR A 1 98 ? 1.331 -5.088 -7.092 1.00 76.25 98 TYR A CA 1
ATOM 796 C C . TYR A 1 98 ? 1.878 -5.187 -8.513 1.00 76.25 98 TYR A C 1
ATOM 798 O O . TYR A 1 98 ? 1.831 -4.214 -9.256 1.00 76.25 98 TYR A O 1
ATOM 806 N N . PHE A 1 99 ? 2.322 -6.369 -8.933 1.00 81.06 99 PHE A N 1
ATOM 807 C CA . PHE A 1 99 ? 2.793 -6.587 -10.296 1.00 81.06 99 PHE A CA 1
ATOM 808 C C . PHE A 1 99 ? 1.713 -6.267 -11.342 1.00 81.06 99 PHE A C 1
ATOM 810 O O . PHE A 1 99 ? 1.996 -5.629 -12.354 1.00 81.06 99 PHE A O 1
ATOM 817 N N . LYS A 1 100 ? 0.453 -6.639 -11.075 1.00 79.50 100 LYS A N 1
ATOM 818 C CA . LYS A 1 100 ? -0.687 -6.353 -11.966 1.00 79.50 100 LYS A CA 1
ATOM 819 C C . LYS A 1 100 ? -0.950 -4.863 -12.180 1.00 79.50 100 LYS A C 1
ATOM 821 O O . LYS A 1 100 ? -1.606 -4.517 -13.156 1.00 79.50 100 LYS A O 1
ATOM 826 N N . ILE A 1 101 ? -0.474 -3.993 -11.288 1.00 81.88 101 ILE A N 1
ATOM 827 C CA . ILE A 1 101 ? -0.577 -2.539 -11.466 1.00 81.88 101 ILE A CA 1
ATOM 828 C C . ILE A 1 101 ? 0.299 -2.100 -12.642 1.00 81.88 101 ILE A C 1
ATOM 830 O O . ILE A 1 101 ? -0.111 -1.245 -13.422 1.00 81.88 101 ILE A O 1
ATOM 834 N N . PHE A 1 102 ? 1.475 -2.713 -12.790 1.00 81.69 102 PHE A N 1
ATOM 835 C CA . PHE A 1 102 ? 2.448 -2.384 -13.831 1.00 81.69 102 PHE A CA 1
ATOM 836 C C . PHE A 1 102 ? 2.195 -3.150 -15.138 1.00 81.69 102 PHE A C 1
ATOM 838 O O . PHE A 1 102 ? 2.390 -2.600 -16.219 1.00 81.69 102 PHE A O 1
ATOM 845 N N . ASP A 1 103 ? 1.678 -4.379 -15.060 1.00 84.19 103 ASP A N 1
ATOM 846 C CA . ASP A 1 103 ? 1.263 -5.186 -16.217 1.00 84.19 103 ASP A CA 1
ATOM 847 C C . ASP A 1 103 ? -0.114 -4.759 -16.765 1.00 84.19 103 ASP A C 1
ATOM 849 O O . ASP A 1 103 ? -1.092 -5.514 -16.784 1.00 84.19 103 ASP A O 1
ATOM 853 N N . THR A 1 104 ? -0.204 -3.500 -17.198 1.00 78.88 104 THR A N 1
ATOM 854 C CA . THR A 1 104 ? -1.464 -2.888 -17.658 1.00 78.88 104 THR A CA 1
ATOM 855 C C . THR A 1 104 ? -2.059 -3.581 -18.889 1.00 78.88 104 THR A C 1
ATOM 857 O O . THR A 1 104 ? -3.279 -3.589 -19.068 1.00 78.88 104 THR A O 1
ATOM 860 N N . GLU A 1 105 ? -1.217 -4.218 -19.706 1.00 83.94 105 GLU A N 1
ATOM 861 C CA . GLU A 1 105 ? -1.615 -4.958 -20.909 1.00 83.94 105 GLU A CA 1
ATOM 862 C C . GLU A 1 105 ? -1.828 -6.462 -20.659 1.00 83.94 105 GLU A C 1
ATOM 864 O O . GLU A 1 105 ? -2.196 -7.189 -21.583 1.00 83.94 105 GLU A O 1
ATOM 869 N N . LYS A 1 106 ? -1.669 -6.933 -19.413 1.00 83.94 106 LYS A N 1
ATOM 870 C CA . LYS A 1 106 ? -1.851 -8.336 -18.996 1.00 83.94 106 LYS A CA 1
ATOM 871 C C . LYS A 1 106 ? -0.963 -9.329 -19.761 1.00 83.94 106 LYS A C 1
ATOM 873 O O . LYS A 1 106 ? -1.391 -10.446 -20.060 1.00 83.94 106 LYS A O 1
ATOM 878 N N . LYS A 1 107 ? 0.263 -8.927 -20.091 1.00 87.19 107 LYS A N 1
ATOM 879 C CA . LYS A 1 107 ? 1.276 -9.741 -20.778 1.00 87.19 107 LYS A CA 1
ATOM 880 C C . LYS A 1 107 ? 1.972 -10.734 -19.848 1.00 87.19 107 LYS A C 1
ATOM 882 O O . LYS A 1 107 ? 2.597 -11.678 -20.324 1.00 87.19 107 LYS A O 1
ATOM 887 N N . GLY A 1 108 ? 1.873 -10.540 -18.533 1.00 84.38 108 GLY A N 1
ATOM 888 C CA . GLY A 1 108 ? 2.715 -11.223 -17.554 1.00 84.38 108 GLY A CA 1
ATOM 889 C C . GLY A 1 108 ? 4.130 -10.644 -17.493 1.00 84.38 108 GLY A C 1
ATOM 890 O O . GLY A 1 108 ? 5.050 -11.326 -17.045 1.00 84.38 108 GLY A O 1
ATOM 891 N N . SER A 1 109 ? 4.312 -9.412 -17.965 1.00 88.38 109 SER A N 1
ATOM 892 C CA . SER A 1 109 ? 5.568 -8.667 -17.998 1.00 88.38 109 SER A CA 1
ATOM 893 C C . SER A 1 109 ? 5.267 -7.168 -18.116 1.00 88.38 109 SER A C 1
ATOM 895 O O . SER A 1 109 ? 4.191 -6.791 -18.574 1.00 88.38 109 SER A O 1
ATOM 897 N N . PHE A 1 110 ? 6.189 -6.301 -17.698 1.00 88.25 110 PHE A N 1
ATOM 898 C CA . PHE A 1 110 ? 6.077 -4.862 -17.963 1.00 88.25 110 PHE A CA 1
ATOM 899 C C . PHE A 1 110 ? 7.426 -4.262 -18.351 1.00 88.25 110 PHE A C 1
ATOM 901 O O . PHE A 1 110 ? 8.481 -4.686 -17.875 1.00 88.25 110 PHE A O 1
ATOM 908 N N . SER A 1 111 ? 7.398 -3.283 -19.245 1.00 89.25 111 SER A N 1
ATOM 909 C CA . SER A 1 111 ? 8.582 -2.571 -19.718 1.00 89.25 111 SER A CA 1
ATOM 910 C C . SER A 1 111 ? 8.924 -1.368 -18.831 1.00 89.25 111 SER A C 1
ATOM 912 O O . SER A 1 111 ? 8.132 -0.934 -17.990 1.00 89.25 111 SER A O 1
ATOM 914 N N . CYS A 1 112 ? 10.107 -0.785 -19.048 1.00 88.12 112 CYS A N 1
ATOM 915 C CA . CYS A 1 112 ? 10.480 0.490 -18.425 1.00 88.12 112 CYS A CA 1
ATOM 916 C C . CYS A 1 112 ? 9.463 1.592 -18.758 1.00 88.12 112 CYS A C 1
ATOM 918 O O . CYS A 1 112 ? 9.074 2.361 -17.883 1.00 88.12 112 CYS A O 1
ATOM 920 N N . GLU A 1 113 ? 8.971 1.633 -19.999 1.00 88.88 113 GLU A N 1
ATOM 921 C CA . GLU A 1 113 ? 7.995 2.642 -20.417 1.00 88.88 113 GLU A CA 1
ATOM 922 C C . GLU A 1 113 ? 6.644 2.452 -19.714 1.00 88.88 113 GLU A C 1
ATOM 924 O O . GLU A 1 113 ? 6.030 3.437 -19.307 1.00 88.88 113 GLU A O 1
ATOM 929 N N . ASP A 1 114 ? 6.206 1.206 -19.494 1.00 88.19 114 ASP A N 1
ATOM 930 C CA . ASP A 1 114 ? 4.972 0.916 -18.748 1.00 88.19 114 ASP A CA 1
ATOM 931 C C . ASP A 1 114 ? 5.057 1.445 -17.311 1.00 88.19 114 ASP A C 1
ATOM 933 O O . ASP A 1 114 ? 4.133 2.097 -16.817 1.00 88.19 114 ASP A O 1
ATOM 937 N N . PHE A 1 115 ? 6.203 1.233 -16.658 1.00 88.56 115 PHE A N 1
ATOM 938 C CA . PHE A 1 115 ? 6.471 1.779 -15.331 1.00 88.56 115 PHE A CA 1
ATOM 939 C C . PHE A 1 115 ? 6.523 3.311 -15.347 1.00 88.56 115 PHE A C 1
ATOM 941 O O . PHE A 1 115 ? 5.873 3.964 -14.532 1.00 88.56 115 PHE A O 1
ATOM 948 N N . MET A 1 116 ? 7.257 3.897 -16.293 1.00 89.25 116 MET A N 1
ATOM 949 C CA . MET A 1 116 ? 7.439 5.346 -16.412 1.00 89.25 116 MET A CA 1
ATOM 950 C C . MET A 1 116 ? 6.125 6.067 -16.672 1.00 89.25 116 MET A C 1
ATOM 952 O O . MET A 1 116 ? 5.875 7.121 -16.094 1.00 89.25 116 MET A O 1
ATOM 956 N N . LYS A 1 117 ? 5.246 5.483 -17.486 1.00 89.69 117 LYS A N 1
ATOM 957 C CA . LYS A 1 117 ? 3.901 6.003 -17.723 1.00 89.69 117 LYS A CA 1
ATOM 958 C C . LYS A 1 117 ? 3.107 6.130 -16.424 1.00 89.69 117 LYS A C 1
ATOM 960 O O . LYS A 1 117 ? 2.487 7.163 -16.203 1.00 89.69 117 LYS A O 1
ATOM 965 N N . LEU A 1 118 ? 3.152 5.119 -15.557 1.00 87.44 118 LEU A N 1
ATOM 966 C CA . LEU A 1 118 ? 2.483 5.160 -14.253 1.00 87.44 118 LEU A CA 1
ATOM 967 C C . LEU A 1 118 ? 3.189 6.116 -13.284 1.00 87.44 118 LEU A C 1
ATOM 969 O O . LEU A 1 118 ? 2.533 6.881 -12.580 1.00 87.44 118 LEU A O 1
ATOM 973 N N . TYR A 1 119 ? 4.521 6.125 -13.279 1.00 88.12 119 TYR A N 1
ATOM 974 C CA . TYR A 1 119 ? 5.310 6.993 -12.410 1.00 88.12 119 TYR A CA 1
ATOM 975 C C . TYR A 1 119 ? 5.109 8.480 -12.723 1.00 88.12 119 TYR A C 1
ATOM 977 O O . TYR A 1 119 ? 4.973 9.286 -11.805 1.00 88.12 119 TYR A O 1
ATOM 985 N N . ARG A 1 120 ? 4.995 8.851 -14.003 1.00 90.88 120 ARG A N 1
ATOM 986 C CA . ARG A 1 120 ? 4.691 10.226 -14.439 1.00 90.88 120 ARG A CA 1
ATOM 987 C C . ARG A 1 120 ? 3.339 10.732 -13.935 1.00 90.88 120 ARG A C 1
ATOM 989 O O . ARG A 1 120 ? 3.142 11.941 -13.805 1.00 90.88 120 ARG A O 1
ATOM 996 N N . GLU A 1 121 ? 2.418 9.825 -13.614 1.00 88.38 121 GLU A N 1
ATOM 997 C CA . GLU A 1 121 ? 1.124 10.179 -13.035 1.00 88.38 121 GLU A CA 1
ATOM 998 C C . GLU A 1 121 ? 1.173 10.434 -11.523 1.00 88.38 121 GLU A C 1
ATOM 1000 O O . GLU A 1 121 ? 0.225 11.018 -10.983 1.00 88.38 121 GLU A O 1
ATOM 1005 N N . SER A 1 122 ? 2.269 10.059 -10.854 1.00 86.06 122 SER A N 1
ATOM 1006 C CA . SER A 1 122 ? 2.436 10.222 -9.409 1.00 86.06 122 SER A CA 1
ATOM 1007 C C . SER A 1 122 ? 2.505 11.700 -8.983 1.00 86.06 122 SER A C 1
ATOM 1009 O O . SER A 1 122 ? 3.031 12.545 -9.722 1.00 86.06 122 SER A O 1
ATOM 1011 N N . PRO A 1 123 ? 1.989 12.051 -7.787 1.00 84.81 123 PRO A N 1
ATOM 1012 C CA . PRO A 1 123 ? 2.171 13.381 -7.208 1.00 84.81 123 PRO A CA 1
ATOM 1013 C C . PRO A 1 123 ? 3.646 13.779 -7.093 1.00 84.81 123 PRO A C 1
ATOM 1015 O O . PRO A 1 123 ? 3.990 14.933 -7.340 1.00 84.81 123 PRO A O 1
ATOM 1018 N N . GLU A 1 124 ? 4.517 12.828 -6.761 1.00 86.69 124 GLU A N 1
ATOM 1019 C CA . GLU A 1 124 ? 5.960 13.015 -6.636 1.00 86.69 124 GLU A CA 1
ATOM 1020 C C . GLU A 1 124 ? 6.558 13.535 -7.943 1.00 86.69 124 GLU A C 1
ATOM 1022 O O . GLU A 1 124 ? 7.245 14.553 -7.936 1.00 86.69 124 GLU A O 1
ATOM 1027 N N . TYR A 1 125 ? 6.243 12.895 -9.072 1.00 89.88 125 TYR A N 1
ATOM 1028 C CA . TYR A 1 125 ? 6.735 13.324 -10.380 1.00 89.88 125 TYR A CA 1
ATOM 1029 C C . TYR A 1 125 ? 6.117 14.661 -10.821 1.00 89.88 125 TYR A C 1
ATOM 1031 O O . TYR A 1 125 ? 6.812 15.548 -11.323 1.00 89.88 125 TYR A O 1
ATOM 1039 N N . LYS A 1 126 ? 4.808 14.849 -10.608 1.00 89.69 126 LYS A N 1
ATOM 1040 C CA . LYS A 1 126 ? 4.089 16.072 -11.016 1.00 89.69 126 LYS A CA 1
ATOM 1041 C C . LYS A 1 126 ? 4.568 17.322 -10.278 1.00 89.69 126 LYS A C 1
ATOM 1043 O O . LYS A 1 126 ? 4.592 18.397 -10.877 1.00 89.69 126 LYS A O 1
ATOM 1048 N N . ASN A 1 127 ? 4.984 17.172 -9.023 1.00 91.12 127 ASN A N 1
ATOM 1049 C CA . ASN A 1 127 ? 5.504 18.256 -8.187 1.00 91.12 127 ASN A CA 1
ATOM 1050 C C . ASN A 1 127 ? 7.022 18.463 -8.325 1.00 91.12 127 ASN A C 1
ATOM 1052 O O . ASN A 1 127 ? 7.569 19.381 -7.720 1.00 91.12 127 ASN A O 1
ATOM 1056 N N . MET A 1 128 ? 7.703 17.620 -9.102 1.00 90.75 128 MET A N 1
ATOM 1057 C CA . MET A 1 128 ? 9.145 17.682 -9.312 1.00 90.75 128 MET A CA 1
ATOM 1058 C C . MET A 1 128 ? 9.510 18.732 -10.368 1.00 90.75 128 MET A C 1
ATOM 1060 O O . MET A 1 128 ? 8.798 18.890 -11.368 1.00 90.75 128 MET A O 1
ATOM 1064 N N . GLU A 1 129 ? 10.642 19.412 -10.179 1.00 93.00 129 GLU A N 1
ATOM 1065 C CA . GLU A 1 129 ? 11.171 20.367 -11.157 1.00 93.00 129 GLU A CA 1
ATOM 1066 C C . GLU A 1 129 ? 11.601 19.656 -12.455 1.00 93.00 129 GLU A C 1
ATOM 106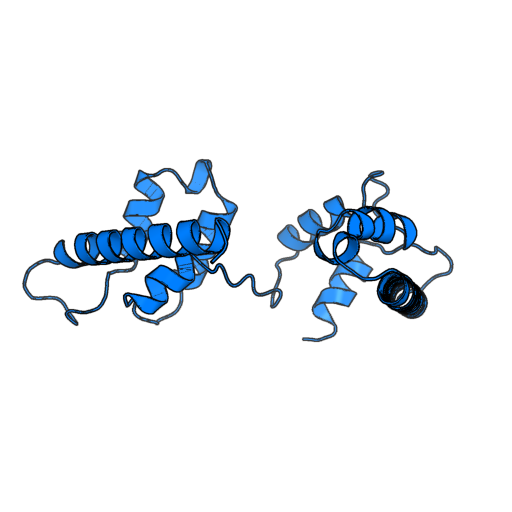8 O O . GLU A 1 129 ? 12.075 18.517 -12.405 1.00 93.00 129 GLU A O 1
ATOM 1073 N N . PRO A 1 130 ? 11.504 20.300 -13.635 1.00 89.19 130 PRO A N 1
ATOM 1074 C CA . PRO A 1 130 ? 11.830 19.659 -14.912 1.00 89.19 130 PRO A CA 1
ATOM 1075 C C . PRO A 1 130 ? 13.239 19.050 -14.990 1.00 89.19 130 PRO A C 1
ATOM 1077 O O . PRO A 1 130 ? 13.415 17.998 -15.602 1.00 89.19 130 PRO A O 1
ATOM 1080 N N . SER A 1 131 ? 14.238 19.674 -14.359 1.00 88.19 131 SER A N 1
ATOM 1081 C CA . SER A 1 131 ? 15.609 19.147 -14.301 1.00 88.19 131 SER A CA 1
ATOM 1082 C C . SER A 1 131 ? 15.697 17.851 -13.493 1.00 88.19 131 SER A C 1
ATOM 1084 O O . SER A 1 131 ? 16.308 16.886 -13.939 1.00 88.19 131 SER A O 1
ATOM 1086 N N . GLN A 1 132 ? 15.014 17.800 -12.350 1.00 89.88 132 GLN A N 1
ATOM 1087 C CA . GLN A 1 132 ? 14.960 16.622 -11.486 1.00 89.88 132 GLN A CA 1
ATOM 1088 C C . GLN A 1 132 ? 14.208 15.463 -12.155 1.00 89.88 132 GLN A C 1
ATOM 1090 O O . GLN A 1 132 ? 14.612 14.313 -12.005 1.00 89.88 132 GLN A O 1
ATOM 1095 N N . ARG A 1 133 ? 13.166 15.753 -12.951 1.00 91.25 133 ARG A N 1
ATOM 1096 C CA . ARG A 1 133 ? 12.446 14.722 -13.720 1.00 91.25 133 ARG A CA 1
ATOM 1097 C C . ARG A 1 133 ? 13.384 13.974 -14.655 1.00 91.25 133 ARG A C 1
ATOM 1099 O O . ARG A 1 133 ? 13.381 12.752 -14.648 1.00 91.25 133 ARG A O 1
ATOM 1106 N N . SER A 1 134 ? 14.209 14.694 -15.418 1.00 90.19 134 SER A N 1
ATOM 1107 C CA . SER A 1 134 ? 15.151 14.069 -16.353 1.00 90.19 134 SER A CA 1
ATOM 1108 C C . SER A 1 134 ? 16.170 13.176 -15.642 1.00 90.19 134 SER A C 1
ATOM 1110 O O . SER A 1 134 ? 16.508 12.112 -16.160 1.00 90.19 134 SER A O 1
ATOM 1112 N N . ASP A 1 135 ? 16.661 13.596 -14.475 1.00 88.75 135 ASP A N 1
ATOM 1113 C CA . ASP A 1 135 ? 17.627 12.817 -13.698 1.00 88.75 135 ASP A CA 1
ATOM 1114 C C . ASP A 1 135 ? 16.993 11.539 -13.136 1.00 88.75 135 ASP A C 1
ATOM 1116 O O . ASP A 1 135 ? 17.574 10.459 -13.240 1.00 88.75 135 ASP A O 1
ATOM 1120 N N . VAL A 1 136 ? 15.774 11.637 -12.602 1.00 88.31 136 VAL A N 1
ATOM 1121 C CA . VAL A 1 136 ? 15.036 10.484 -12.069 1.00 88.31 136 VAL A CA 1
ATOM 1122 C C . VAL A 1 136 ? 14.631 9.521 -13.181 1.00 88.31 136 VAL A C 1
ATOM 1124 O O . VAL A 1 136 ? 14.806 8.314 -13.039 1.00 88.31 136 VAL A O 1
ATOM 1127 N N . GLU A 1 137 ? 14.151 10.032 -14.315 1.00 91.38 137 GLU A N 1
ATOM 1128 C CA . GLU A 1 137 ? 13.827 9.204 -15.478 1.00 91.38 137 GLU A CA 1
ATOM 1129 C C . GLU A 1 137 ? 15.045 8.409 -15.962 1.00 91.38 137 GLU A C 1
ATOM 1131 O O . GLU A 1 137 ? 14.949 7.213 -16.245 1.00 91.38 137 GLU A O 1
ATOM 1136 N N . LYS A 1 138 ? 16.217 9.049 -15.986 1.00 89.75 138 LYS A N 1
ATOM 1137 C CA . LYS A 1 138 ? 17.472 8.388 -16.335 1.00 89.75 138 LYS A CA 1
ATOM 1138 C C . LYS A 1 138 ? 17.861 7.316 -15.314 1.00 89.75 138 LYS A C 1
ATOM 1140 O O . LYS A 1 138 ? 18.236 6.220 -15.716 1.00 89.75 138 LYS A O 1
ATOM 1145 N N . GLN A 1 139 ? 17.729 7.593 -14.017 1.00 86.69 139 GLN A N 1
ATOM 1146 C CA . GLN A 1 139 ? 18.003 6.607 -12.962 1.00 86.69 139 GLN A CA 1
ATOM 1147 C C . GLN A 1 139 ? 17.075 5.390 -13.041 1.00 86.69 139 GLN A C 1
ATOM 1149 O O . GLN A 1 139 ? 17.519 4.257 -12.842 1.00 86.69 139 GLN A O 1
ATOM 1154 N N . ILE A 1 140 ? 15.794 5.605 -13.351 1.00 85.75 140 ILE A N 1
ATOM 1155 C CA . ILE A 1 140 ? 14.831 4.520 -13.565 1.00 85.75 140 ILE A CA 1
ATOM 1156 C C . ILE A 1 140 ? 15.270 3.679 -14.765 1.00 85.75 140 ILE A C 1
ATOM 1158 O O . ILE A 1 140 ? 15.361 2.459 -14.649 1.00 85.75 140 ILE A O 1
ATOM 1162 N N . GLN A 1 141 ? 15.621 4.315 -15.884 1.00 87.44 141 GLN A N 1
ATOM 1163 C CA . GLN A 1 141 ? 16.095 3.610 -17.074 1.00 87.44 141 GLN A CA 1
ATOM 1164 C C . GLN A 1 141 ? 17.357 2.777 -16.796 1.00 87.44 141 GLN A C 1
ATOM 1166 O O . GLN A 1 141 ? 17.404 1.602 -17.156 1.00 87.44 141 GLN A O 1
ATOM 1171 N N . GLU A 1 142 ? 18.347 3.351 -16.109 1.00 84.81 142 GLU A N 1
ATOM 1172 C CA . GLU A 1 142 ? 19.577 2.654 -15.710 1.00 84.81 142 GLU A CA 1
ATOM 1173 C C . GLU A 1 142 ? 19.283 1.465 -14.783 1.00 84.81 142 GLU A C 1
ATOM 1175 O O . GLU A 1 142 ? 19.864 0.390 -14.939 1.00 84.81 142 GLU A O 1
ATOM 1180 N N . SER A 1 143 ? 18.337 1.626 -13.854 1.00 81.06 143 SER A N 1
ATOM 1181 C CA . SER A 1 143 ? 17.904 0.545 -12.963 1.00 81.06 143 SER A CA 1
ATOM 1182 C C . SER A 1 143 ? 17.290 -0.605 -13.755 1.00 81.06 143 SER A C 1
ATOM 1184 O O . SER A 1 143 ? 17.668 -1.758 -13.552 1.00 81.06 143 SER A O 1
ATOM 1186 N N . PHE A 1 144 ? 16.408 -0.299 -14.710 1.00 82.50 144 PHE A N 1
ATOM 1187 C CA . PHE A 1 144 ? 15.853 -1.307 -15.608 1.00 82.50 144 PHE A CA 1
ATOM 1188 C C . PHE A 1 144 ? 16.942 -1.991 -16.422 1.00 82.50 144 PHE A C 1
ATOM 1190 O O . PHE A 1 144 ? 16.907 -3.209 -16.518 1.00 82.50 144 PHE A O 1
ATOM 1197 N N . ASP A 1 145 ? 17.908 -1.245 -16.965 1.00 80.00 145 ASP A N 1
ATOM 1198 C CA . ASP A 1 145 ? 19.015 -1.785 -17.760 1.00 80.00 145 ASP A CA 1
ATOM 1199 C C . ASP A 1 145 ? 19.879 -2.780 -16.973 1.00 80.00 145 ASP A C 1
ATOM 1201 O O . ASP A 1 145 ? 20.235 -3.829 -17.509 1.00 80.00 145 ASP A O 1
ATOM 1205 N N . ILE A 1 146 ? 20.157 -2.504 -15.695 1.00 76.50 146 ILE A N 1
ATOM 1206 C CA . ILE A 1 146 ? 20.889 -3.416 -14.797 1.00 76.50 146 ILE A CA 1
ATOM 1207 C C . ILE A 1 146 ? 20.063 -4.671 -14.478 1.00 76.50 146 ILE A C 1
ATOM 1209 O O . ILE A 1 146 ? 20.610 -5.763 -14.322 1.00 76.50 146 ILE A O 1
ATOM 1213 N N . MET A 1 147 ? 18.741 -4.528 -14.382 1.00 70.06 147 MET A N 1
ATOM 1214 C CA . MET A 1 147 ? 17.819 -5.617 -14.051 1.00 70.06 147 MET A CA 1
ATOM 1215 C C . MET A 1 147 ? 17.557 -6.573 -15.227 1.00 70.06 147 MET A C 1
ATOM 1217 O O . MET A 1 147 ? 17.003 -7.655 -15.017 1.00 70.06 147 MET A O 1
ATOM 1221 N N . LYS A 1 148 ? 17.977 -6.224 -16.453 1.00 66.12 148 LYS A N 1
ATOM 1222 C CA . LYS A 1 148 ? 17.837 -7.075 -17.646 1.00 66.12 148 LYS A CA 1
ATOM 1223 C C . LYS A 1 148 ? 18.732 -8.306 -17.527 1.00 66.12 148 LYS A C 1
ATOM 1225 O O . LYS A 1 148 ? 19.928 -8.246 -17.800 1.00 66.12 148 LYS A O 1
ATOM 1230 N N . LYS A 1 149 ? 18.150 -9.457 -17.184 1.00 62.06 149 LYS A N 1
ATOM 1231 C CA . LYS A 1 149 ? 18.832 -10.751 -17.358 1.00 62.06 149 LYS A CA 1
ATOM 1232 C C . LYS A 1 149 ? 18.780 -11.259 -18.802 1.00 62.06 149 LYS A C 1
ATOM 1234 O O . LYS A 1 149 ? 19.674 -12.000 -19.191 1.00 62.06 149 LYS A O 1
ATOM 1239 N N . ASP A 1 150 ? 17.805 -10.801 -19.593 1.00 60.28 150 ASP A N 1
ATOM 1240 C CA . ASP A 1 150 ? 17.594 -11.197 -20.990 1.00 60.28 150 ASP A CA 1
ATOM 1241 C C . ASP A 1 150 ? 17.310 -9.998 -21.915 1.00 60.28 150 ASP A C 1
ATOM 1243 O O . ASP A 1 150 ? 16.872 -8.931 -21.487 1.00 60.28 150 ASP A O 1
ATOM 1247 N N . SER A 1 151 ? 17.464 -10.210 -23.225 1.00 62.59 151 SER A N 1
ATOM 1248 C CA . SER A 1 151 ? 17.223 -9.249 -24.319 1.00 62.59 151 SER A CA 1
ATOM 1249 C C . SER A 1 151 ? 15.763 -8.790 -24.499 1.00 62.59 151 SER A C 1
ATOM 1251 O O . SER A 1 151 ? 15.444 -8.117 -25.479 1.00 62.59 151 SER A O 1
ATOM 1253 N N . ARG A 1 152 ? 14.864 -9.151 -23.577 1.00 68.62 152 ARG A N 1
ATOM 1254 C CA . ARG A 1 152 ? 13.410 -8.952 -23.687 1.00 68.62 152 ARG A CA 1
ATOM 1255 C C . ARG A 1 152 ? 12.942 -7.539 -23.331 1.00 68.62 152 ARG A C 1
ATOM 1257 O O . ARG A 1 152 ? 11.824 -7.196 -23.675 1.00 68.62 152 ARG A O 1
ATOM 1264 N N . ASN A 1 153 ? 13.789 -6.711 -22.706 1.00 76.25 153 ASN A N 1
ATOM 1265 C CA . ASN A 1 153 ? 13.454 -5.344 -22.261 1.00 76.25 153 ASN A CA 1
ATOM 1266 C C . ASN A 1 153 ? 12.196 -5.249 -21.367 1.00 76.25 153 ASN A C 1
ATOM 1268 O O . ASN A 1 153 ? 11.578 -4.189 -21.268 1.00 76.25 153 ASN A O 1
ATOM 1272 N N . GLU A 1 154 ? 11.846 -6.338 -20.689 1.00 84.81 154 GLU A N 1
ATOM 1273 C CA . GLU A 1 154 ? 10.657 -6.450 -19.849 1.00 84.81 154 GLU A CA 1
ATOM 1274 C C . GLU A 1 154 ? 11.008 -7.145 -18.528 1.00 84.81 154 GLU A C 1
ATOM 1276 O O . GLU A 1 154 ? 11.906 -7.987 -18.488 1.00 84.81 154 GLU A O 1
ATOM 1281 N N . ILE A 1 155 ? 10.284 -6.798 -17.463 1.00 84.31 155 ILE A N 1
ATOM 1282 C CA . ILE A 1 155 ? 10.393 -7.393 -16.131 1.00 84.31 155 ILE A CA 1
ATOM 1283 C C . ILE A 1 155 ? 9.224 -8.356 -15.921 1.00 84.31 155 ILE A C 1
ATOM 1285 O O . ILE A 1 155 ? 8.059 -7.971 -16.009 1.00 84.31 155 ILE A O 1
ATOM 1289 N N . THR A 1 156 ? 9.533 -9.613 -15.607 1.00 84.62 156 THR A N 1
ATOM 1290 C CA . THR A 1 156 ? 8.553 -10.650 -15.244 1.00 84.62 156 THR A CA 1
ATOM 1291 C C . THR A 1 156 ? 8.207 -10.618 -13.746 1.00 84.62 156 THR A C 1
ATOM 1293 O O . THR A 1 156 ? 8.959 -10.049 -12.951 1.00 84.62 156 THR A O 1
ATOM 1296 N N . PRO A 1 157 ? 7.123 -11.284 -13.296 1.00 76.69 157 PRO A N 1
ATOM 1297 C CA . PRO A 1 157 ? 6.756 -11.337 -11.880 1.00 76.69 157 PRO A CA 1
ATOM 1298 C C . PRO A 1 157 ? 7.863 -11.883 -10.978 1.00 76.69 157 PRO A C 1
ATOM 1300 O O . PRO A 1 157 ? 8.031 -11.420 -9.854 1.00 76.69 157 PRO A O 1
ATOM 1303 N N . ILE A 1 158 ? 8.636 -12.856 -11.471 1.00 77.38 158 ILE A N 1
ATOM 1304 C CA . ILE A 1 158 ? 9.748 -13.462 -10.727 1.00 77.38 158 ILE A CA 1
ATOM 1305 C C . ILE A 1 158 ? 10.907 -12.470 -10.607 1.00 77.38 158 ILE A C 1
ATOM 1307 O O . ILE A 1 158 ? 11.511 -12.353 -9.544 1.00 77.38 158 ILE A O 1
ATOM 1311 N N . GLU A 1 159 ? 11.220 -11.738 -11.674 1.00 77.62 159 GLU A N 1
ATOM 1312 C CA . GLU A 1 159 ? 12.260 -10.706 -11.647 1.00 77.62 159 GLU A CA 1
ATOM 1313 C C . GLU A 1 159 ? 11.852 -9.542 -10.745 1.00 77.62 159 GLU A C 1
ATOM 1315 O O . GLU A 1 159 ? 12.648 -9.136 -9.908 1.00 77.62 159 GLU A O 1
ATOM 1320 N N . PHE A 1 160 ? 10.600 -9.090 -10.822 1.00 77.56 160 PHE A N 1
ATOM 1321 C CA . PHE A 1 160 ? 10.035 -8.082 -9.925 1.00 77.56 160 PHE A CA 1
ATOM 1322 C C . PHE A 1 160 ? 10.084 -8.517 -8.455 1.00 77.56 160 PHE A C 1
ATOM 1324 O O . PHE A 1 160 ? 10.536 -7.764 -7.593 1.00 77.56 160 PHE A O 1
ATOM 1331 N N . TYR A 1 161 ? 9.687 -9.761 -8.169 1.00 74.50 161 TYR A N 1
ATOM 1332 C CA . TYR A 1 161 ? 9.782 -10.345 -6.833 1.00 74.50 161 TYR A CA 1
ATOM 1333 C C . TYR A 1 161 ? 11.227 -10.378 -6.333 1.00 74.50 161 TYR A C 1
ATOM 1335 O O . TYR A 1 161 ? 11.491 -10.026 -5.184 1.00 74.50 161 TYR A O 1
ATOM 1343 N N . ASN A 1 162 ? 12.165 -10.783 -7.190 1.00 72.25 162 ASN A N 1
ATOM 1344 C CA . ASN A 1 162 ? 13.576 -10.780 -6.844 1.00 72.25 162 ASN A CA 1
ATOM 1345 C C . ASN A 1 162 ? 14.048 -9.352 -6.565 1.00 72.25 162 ASN A C 1
ATOM 1347 O O . ASN A 1 162 ? 14.625 -9.141 -5.515 1.00 72.25 162 ASN A O 1
ATOM 1351 N N . ILE A 1 163 ? 13.744 -8.366 -7.413 1.00 70.00 163 ILE A N 1
ATOM 1352 C CA . ILE A 1 163 ? 14.164 -6.962 -7.238 1.00 70.00 163 ILE A CA 1
ATOM 1353 C C . ILE A 1 163 ? 13.768 -6.412 -5.866 1.00 70.00 163 ILE A C 1
ATOM 1355 O O . ILE A 1 163 ? 14.597 -5.820 -5.178 1.00 70.00 163 ILE A O 1
ATOM 1359 N N . ILE A 1 164 ? 12.521 -6.625 -5.448 1.00 67.19 164 ILE A N 1
ATOM 1360 C CA . ILE A 1 164 ? 12.035 -6.068 -4.180 1.00 67.19 164 ILE A CA 1
ATOM 1361 C C . ILE A 1 164 ? 12.640 -6.793 -2.968 1.00 67.19 164 ILE A C 1
ATOM 1363 O O . ILE A 1 164 ? 12.823 -6.189 -1.911 1.00 67.19 164 ILE A O 1
ATOM 1367 N N . ASN A 1 165 ? 12.985 -8.073 -3.117 1.00 64.88 165 ASN A N 1
ATOM 1368 C CA . ASN A 1 165 ? 13.484 -8.900 -2.019 1.00 64.88 165 ASN A CA 1
ATOM 1369 C C . ASN A 1 165 ? 15.012 -9.100 -2.015 1.00 64.88 165 ASN A C 1
ATOM 1371 O O . ASN A 1 165 ? 15.532 -9.629 -1.043 1.00 64.88 165 ASN A O 1
ATOM 1375 N N . PHE A 1 166 ? 15.750 -8.685 -3.052 1.00 57.62 166 PHE A N 1
ATOM 1376 C CA . PHE A 1 166 ? 17.210 -8.881 -3.146 1.00 57.62 166 PHE A CA 1
ATOM 1377 C C . PHE A 1 166 ? 18.018 -7.912 -2.265 1.00 57.62 166 PHE A C 1
ATOM 1379 O O . PHE A 1 166 ? 19.212 -8.117 -2.077 1.00 57.62 166 PHE A O 1
ATOM 1386 N N . ASN A 1 167 ? 17.379 -6.862 -1.737 1.00 42.66 167 ASN A N 1
ATOM 1387 C CA . ASN A 1 167 ? 17.993 -5.850 -0.865 1.00 42.66 167 ASN A CA 1
ATOM 1388 C C . ASN A 1 167 ? 17.579 -5.985 0.618 1.00 42.66 167 ASN A C 1
ATOM 1390 O O . ASN A 1 167 ? 17.725 -5.024 1.376 1.00 42.66 167 ASN A O 1
ATOM 1394 N N . GLN A 1 168 ? 17.035 -7.139 1.022 1.00 43.47 168 GLN A N 1
ATOM 1395 C CA . GLN A 1 168 ? 16.760 -7.497 2.424 1.00 43.47 168 GLN A CA 1
ATOM 1396 C C . GLN A 1 168 ? 17.810 -8.487 2.922 1.00 43.47 168 GLN A C 1
ATOM 1398 O O . GLN A 1 168 ? 18.217 -8.345 4.096 1.00 43.47 168 GLN A O 1
#

Foldseek 3Di:
DDPVVVVLVVVLVVLLVVQVVQLVPDDPPDDDSFFHQPVSVLVVCVVVVCCPVPVVLNVLSVVVNVDPDTHGSVNSSCSVRPRPPDLPPDDLVNLVVVVCQLPVVVPQKHALVSVVVVVCVDPVNVPDDPVVNVVVSVVSVVVLVVLDPDPPRIAHSVSSVCVSHVVD

Secondary structure (DSSP, 8-state):
--HHHHHHHHHHHHHHHHHHHHHHTS-TT-S-TTEE-HHHHHHHHHHTTHHHHSHHHHHHHHHHHTSS--EEHHHHHHHHHS-----TT--HHHHHHHHHHH-TT-SS-EEHHHHHHHHHTSHHHHTS-HHHHHHHHHHHHHHHHHH-SSTT-EE-HHHHHHHHHTT-

Sequence (168 aa):
MNKVDKEEESLRDDLKKLFQLLKSEKPQGSGNNDEIEKSTLMALMLYLDLQKNEPEFFDYVKDKLNSNTPINEKTFIDILLKPEISFQNLQTEKMASYFKIFDTEKKGSFSCEDFMKLYRESPEYKNMEPSQRSDVEKQIQESFDIMKKDSRNEITPIEFYNIINFNQ

Radius of gyration: 21.41 Å; chains: 1; bounding box: 39×40×63 Å

Organism: Tetrahymena thermophila (strain SB210) (NCBI:txid312017)

pLDDT: mean 79.17, std 12.91, range [42.66, 93.62]

InterPro domains:
  IPR002048 EF-hand domain [PS50222] (90-125)
  IPR011992 EF-hand domain pair [SSF47473] (13-164)